Protein AF-A0AAV4KC16-F1 (afdb_monomer)

Secondary structure (DSSP, 8-state):
-PPP-----------GGG-PPPPPPPPS-S-HHHHHHHHHHHHTT---TTS--HHHHHHHHS-SS--

Solvent-accessible surface area (backbone atoms only — not comparable to full-atom values): 4753 Å² total; per-residue (Å²): 137,79,82,78,84,72,86,80,74,84,78,90,71,81,57,76,90,68,64,70,72,79,75,72,83,69,75,86,57,94,47,62,68,60,54,51,50,50,50,51,32,54,75,69,72,45,83,46,92,97,52,89,48,68,66,58,52,52,60,71,68,46,73,95,62,88,130

Sequence (67 aa):
MAPDPGKWERMAFIPKSRYVSDPAPADRTPFPVYSALVAQWTQAGRAVPGMPDREWERLMAAPVWPR

Foldseek 3Di:
DDDDPPDDDDDPCPDPVPPPDDPDPPDPPPCVPLVVVQVVCVVVLHDHPPDDRPVVVVVVPDDPDDD

Nearest PDB structures (foldseek):
  2out-assembly1_A  TM=2.150E-01  e=3.660E+00  Haemophilus influenzae

Organism: NCBI:txid67260

Radius of gyration: 30.01 Å; Cα contacts (8 Å, |Δi|>4): 11; chains: 1; bounding box: 47×17×98 Å

pLDDT: mean 77.34, std 12.42, range [40.03, 94.62]

Structure (mmCIF, N/CA/C/O backbone):
data_AF-A0AAV4KC16-F1
#
_entry.id   AF-A0AAV4KC16-F1
#
loop_
_atom_site.group_PDB
_atom_site.id
_atom_site.type_symbol
_atom_site.label_atom_id
_atom_site.label_alt_id
_atom_site.label_comp_id
_atom_site.label_asym_id
_atom_site.label_entity_id
_atom_site.label_seq_id
_atom_site.pdbx_PDB_ins_code
_atom_site.Cartn_x
_atom_site.Cartn_y
_atom_site.Cartn_z
_atom_site.occupancy
_atom_site.B_iso_or_equiv
_atom_site.auth_seq_id
_atom_site.auth_comp_id
_atom_site.auth_asym_id
_atom_site.auth_atom_id
_atom_site.pdbx_PDB_model_num
ATOM 1 N N . MET A 1 1 ? -2.372 0.708 -67.584 1.00 40.03 1 MET A N 1
ATOM 2 C CA . MET A 1 1 ? -1.035 0.084 -67.517 1.00 40.03 1 MET A CA 1
ATOM 3 C C . MET A 1 1 ? -0.382 0.552 -66.226 1.00 40.03 1 MET A C 1
ATOM 5 O O . MET A 1 1 ? -0.048 1.725 -66.141 1.00 40.03 1 MET A O 1
ATOM 9 N N . ALA A 1 2 ? -0.325 -0.294 -65.195 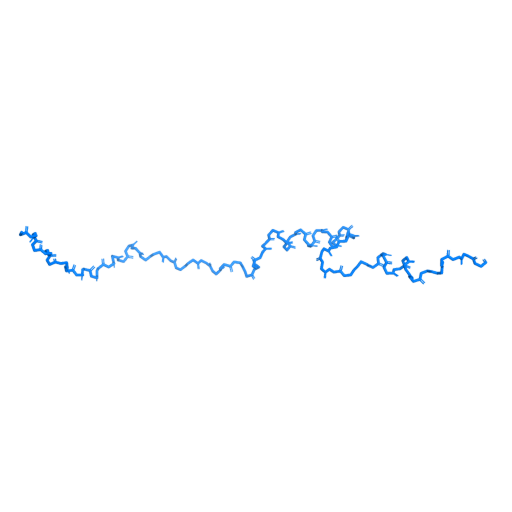1.00 51.00 2 ALA A N 1
ATOM 10 C CA . ALA A 1 2 ? 0.416 0.004 -63.965 1.00 51.00 2 ALA A CA 1
ATOM 11 C C . ALA A 1 2 ? 1.859 -0.515 -64.127 1.00 51.00 2 ALA A C 1
ATOM 13 O O . ALA A 1 2 ? 2.022 -1.563 -64.754 1.00 51.00 2 ALA A O 1
ATOM 14 N N . PRO A 1 3 ? 2.890 0.199 -63.642 1.00 58.72 3 PRO A N 1
ATOM 15 C CA . PRO A 1 3 ? 4.271 -0.251 -63.777 1.00 58.72 3 PRO A CA 1
ATOM 16 C C . PRO A 1 3 ? 4.517 -1.512 -62.941 1.00 58.72 3 PRO A C 1
ATOM 18 O O . PRO A 1 3 ? 4.000 -1.634 -61.829 1.00 58.72 3 PRO A O 1
ATOM 21 N N . ASP A 1 4 ? 5.300 -2.438 -63.500 1.00 64.94 4 ASP A N 1
ATOM 22 C CA . ASP A 1 4 ? 5.692 -3.696 -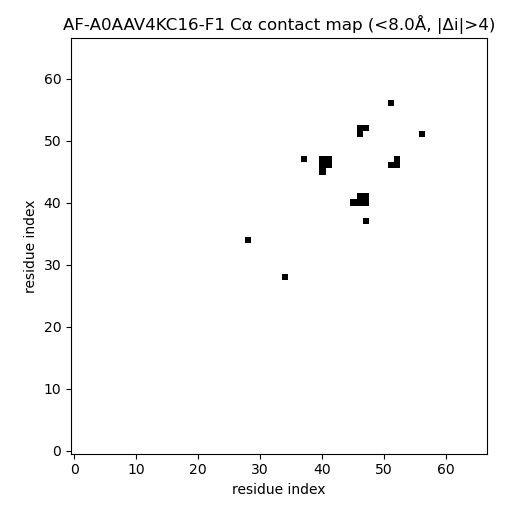62.861 1.00 64.94 4 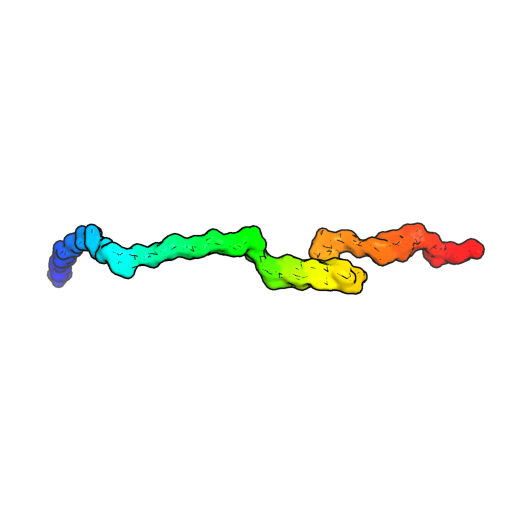ASP A CA 1
ATOM 23 C C . ASP A 1 4 ? 6.265 -3.448 -61.454 1.00 64.94 4 ASP A C 1
ATOM 25 O O . ASP A 1 4 ? 7.124 -2.570 -61.291 1.00 64.94 4 ASP A O 1
ATOM 29 N N . PRO A 1 5 ? 5.851 -4.212 -60.426 1.00 62.00 5 PRO A N 1
ATOM 30 C CA . PRO A 1 5 ? 6.476 -4.136 -59.118 1.00 62.00 5 PRO A CA 1
ATOM 31 C C . PRO A 1 5 ? 7.895 -4.699 -59.235 1.00 62.00 5 PRO A C 1
ATOM 33 O O . PRO A 1 5 ? 8.114 -5.910 -59.241 1.00 62.00 5 PRO A O 1
ATOM 36 N N . GLY A 1 6 ? 8.869 -3.799 -59.374 1.00 64.38 6 GLY A N 1
ATOM 37 C CA . GLY A 1 6 ? 10.284 -4.137 -59.439 1.00 64.38 6 GLY A CA 1
ATOM 38 C C . GLY A 1 6 ? 10.680 -5.110 -58.325 1.00 64.38 6 GLY A C 1
ATOM 39 O O . GLY A 1 6 ? 10.354 -4.907 -57.162 1.00 64.38 6 GLY A O 1
ATOM 40 N N . LYS A 1 7 ? 11.368 -6.180 -58.723 1.00 67.12 7 LYS A N 1
ATOM 41 C CA . LYS A 1 7 ? 12.097 -7.175 -57.922 1.00 67.12 7 LYS A CA 1
ATOM 42 C C . LYS A 1 7 ? 12.656 -6.621 -56.601 1.00 67.12 7 LYS A C 1
ATOM 44 O O . LYS A 1 7 ? 13.768 -6.106 -56.546 1.00 67.12 7 LYS A O 1
ATOM 49 N N . TRP A 1 8 ? 11.881 -6.766 -55.528 1.00 64.25 8 TRP A N 1
ATOM 50 C CA . TRP A 1 8 ? 12.343 -6.546 -54.160 1.00 64.25 8 TRP A CA 1
ATOM 51 C C . TRP A 1 8 ? 13.140 -7.771 -53.712 1.00 64.25 8 TRP A C 1
ATOM 53 O O . TRP A 1 8 ? 12.572 -8.779 -53.293 1.00 64.25 8 TRP A O 1
ATOM 63 N N . G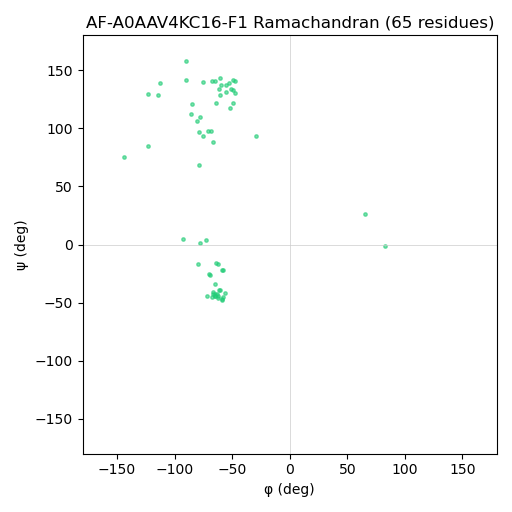LU A 1 9 ? 14.462 -7.700 -53.821 1.00 69.44 9 GLU A N 1
ATOM 64 C CA . GLU A 1 9 ? 15.351 -8.738 -53.307 1.00 69.44 9 GLU A CA 1
ATOM 65 C C . GLU A 1 9 ? 15.630 -8.488 -51.817 1.00 69.44 9 GLU A C 1
ATOM 67 O O . GLU A 1 9 ? 16.116 -7.428 -51.414 1.00 69.44 9 GLU A O 1
ATOM 72 N N . ARG A 1 10 ? 15.281 -9.457 -50.963 1.00 66.56 10 ARG A N 1
ATOM 73 C CA . ARG A 1 10 ? 15.555 -9.391 -49.521 1.00 66.56 10 ARG A CA 1
ATOM 74 C C . ARG A 1 10 ? 17.053 -9.567 -49.271 1.00 66.56 10 ARG A C 1
ATOM 76 O O . ARG A 1 10 ? 17.538 -10.686 -49.146 1.00 66.56 10 ARG A O 1
ATOM 83 N N . MET A 1 11 ? 17.774 -8.463 -49.106 1.00 61.62 11 MET A N 1
ATOM 84 C CA . MET A 1 11 ? 19.136 -8.494 -48.573 1.00 61.62 11 MET A CA 1
ATOM 85 C C . MET A 1 11 ? 19.103 -8.725 -47.056 1.00 61.62 11 MET A C 1
ATOM 87 O O . MET A 1 11 ? 19.007 -7.787 -46.267 1.00 61.62 11 MET A O 1
ATOM 91 N N . ALA A 1 12 ? 19.199 -9.983 -46.626 1.00 63.28 12 ALA A N 1
ATOM 92 C CA . ALA A 1 12 ? 19.436 -10.322 -45.225 1.00 63.28 12 ALA A CA 1
ATOM 93 C C . ALA A 1 12 ? 20.927 -10.148 -44.884 1.00 63.28 12 ALA A C 1
ATOM 95 O O . ALA A 1 12 ? 21.646 -11.115 -44.660 1.00 63.28 12 ALA A O 1
ATOM 96 N N . PHE A 1 13 ? 21.413 -8.905 -44.865 1.00 64.62 13 PHE A N 1
ATOM 97 C CA . PHE A 1 13 ? 22.742 -8.590 -44.343 1.00 64.62 13 PHE A CA 1
ATOM 98 C C . PHE A 1 13 ? 22.594 -7.550 -43.239 1.00 64.62 13 PHE A C 1
ATOM 100 O O . PHE A 1 13 ? 22.670 -6.349 -43.483 1.00 64.62 13 PHE A O 1
ATOM 107 N N . ILE A 1 14 ? 22.315 -8.007 -42.015 1.00 68.81 14 ILE A N 1
ATOM 108 C CA . ILE A 1 14 ? 22.440 -7.155 -40.830 1.00 68.81 14 ILE A CA 1
ATOM 109 C C . ILE A 1 14 ? 23.941 -7.103 -40.518 1.00 68.81 14 ILE A C 1
ATOM 111 O O . ILE A 1 14 ? 24.504 -8.128 -40.126 1.00 68.81 14 ILE A O 1
ATOM 115 N N . PRO A 1 15 ? 24.628 -5.963 -40.725 1.00 72.75 15 PRO 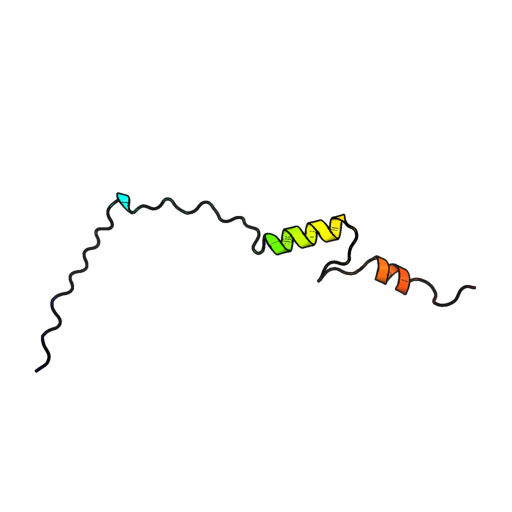A N 1
ATOM 116 C CA . PRO A 1 15 ? 26.051 -5.870 -40.432 1.00 72.75 15 PRO A CA 1
ATOM 117 C C . PRO A 1 15 ? 26.283 -6.136 -38.947 1.00 72.75 15 PRO A C 1
ATOM 119 O O . PRO A 1 15 ? 25.499 -5.674 -38.117 1.00 72.75 15 PRO A O 1
ATOM 122 N N . LYS A 1 16 ? 27.377 -6.819 -38.587 1.00 63.91 16 LYS A N 1
ATOM 123 C CA . LYS A 1 16 ? 27.671 -7.123 -37.175 1.00 63.91 16 LYS A CA 1
ATOM 124 C C . LYS A 1 16 ? 27.789 -5.875 -36.288 1.00 63.91 16 LYS A C 1
ATOM 126 O O . LYS A 1 16 ? 27.574 -5.965 -35.088 1.00 63.91 16 LYS A O 1
ATOM 131 N N . SER A 1 17 ? 28.065 -4.709 -36.871 1.00 66.19 17 SER A N 1
ATOM 132 C CA . SER A 1 17 ? 28.043 -3.416 -36.173 1.00 66.19 17 SER A CA 1
ATOM 133 C C . SER A 1 17 ? 26.657 -3.006 -35.657 1.00 66.19 17 SER A C 1
ATOM 135 O O . SER A 1 17 ? 26.568 -2.118 -34.819 1.00 66.19 17 SER A O 1
ATOM 137 N N . ARG A 1 18 ? 25.580 -3.641 -36.140 1.00 63.50 18 ARG A N 1
ATOM 138 C CA . ARG A 1 18 ? 24.206 -3.468 -35.648 1.00 63.50 18 ARG A CA 1
ATOM 139 C C . ARG A 1 18 ? 23.806 -4.479 -34.575 1.00 63.50 18 ARG A C 1
ATOM 141 O O . ARG A 1 18 ? 22.646 -4.462 -34.171 1.00 63.50 18 ARG A O 1
ATOM 148 N N . TYR A 1 19 ? 24.715 -5.338 -34.104 1.00 68.31 19 TYR A N 1
ATOM 149 C CA . TYR A 1 19 ? 24.480 -6.054 -32.851 1.00 68.31 19 TYR A CA 1
ATOM 150 C C . TYR A 1 19 ? 24.490 -5.028 -31.718 1.00 68.31 19 TYR A C 1
ATOM 152 O O . TYR A 1 19 ? 25.525 -4.713 -31.139 1.00 68.31 19 TYR A O 1
ATOM 160 N N . VAL A 1 20 ? 23.316 -4.464 -31.448 1.00 72.06 20 VAL A N 1
ATOM 161 C CA . VAL A 1 20 ? 23.029 -3.830 -30.170 1.00 72.06 20 VAL A CA 1
ATOM 162 C C . VAL A 1 20 ? 23.105 -4.957 -29.148 1.00 72.06 20 VAL A C 1
ATOM 164 O O . VAL A 1 20 ? 22.433 -5.975 -29.315 1.00 72.06 20 VAL A O 1
ATOM 167 N N . SER A 1 21 ? 23.981 -4.817 -28.155 1.00 71.19 21 SER A N 1
ATOM 168 C CA . SER A 1 21 ? 24.025 -5.733 -27.016 1.00 71.19 21 SER A CA 1
ATOM 169 C C . SER A 1 21 ? 22.617 -5.902 -26.456 1.00 71.19 21 SER A C 1
ATOM 171 O O . SER A 1 21 ? 21.874 -4.918 -26.401 1.00 71.19 21 SER A O 1
ATOM 173 N N . ASP A 1 22 ? 22.257 -7.118 -26.037 1.00 71.12 22 ASP A N 1
ATOM 174 C CA . ASP A 1 22 ? 20.971 -7.329 -25.373 1.00 71.12 22 ASP A CA 1
ATOM 175 C C . ASP A 1 22 ? 20.805 -6.289 -24.255 1.00 71.12 22 ASP A C 1
ATOM 177 O O . ASP A 1 22 ? 21.759 -6.047 -23.498 1.00 71.12 22 ASP A O 1
ATOM 181 N N . PRO A 1 23 ? 19.638 -5.621 -24.165 1.00 71.25 23 PRO A N 1
ATOM 182 C CA . PRO A 1 23 ? 19.397 -4.689 -23.081 1.00 71.25 23 PRO A CA 1
ATOM 183 C C . PRO A 1 23 ? 19.613 -5.430 -21.762 1.00 71.25 23 PRO A C 1
ATOM 185 O O . PRO A 1 23 ? 19.193 -6.581 -21.611 1.00 71.25 23 PRO A O 1
ATOM 188 N N . ALA A 1 24 ? 20.286 -4.770 -20.815 1.00 73.88 24 ALA A N 1
ATOM 189 C CA . ALA A 1 24 ? 20.423 -5.296 -19.463 1.00 73.88 24 ALA A CA 1
ATOM 190 C C . ALA A 1 24 ? 19.041 -5.757 -18.966 1.00 73.88 24 ALA A C 1
ATOM 192 O O . ALA A 1 24 ? 18.048 -5.091 -19.285 1.00 73.88 24 ALA A O 1
ATOM 193 N N . PRO A 1 25 ? 18.949 -6.885 -18.234 1.00 70.44 25 PRO A N 1
ATOM 194 C CA . PRO A 1 25 ? 17.669 -7.379 -17.752 1.00 70.44 25 PRO A CA 1
ATOM 195 C C . PRO A 1 25 ? 16.959 -6.238 -17.030 1.00 70.44 25 PRO A C 1
ATOM 197 O O . PRO A 1 25 ? 17.489 -5.694 -16.061 1.00 70.44 25 PRO A O 1
ATOM 200 N N . ALA A 1 26 ? 15.805 -5.841 -17.571 1.00 67.19 26 ALA A N 1
ATOM 201 C CA . ALA A 1 26 ? 15.018 -4.755 -17.018 1.00 67.19 26 ALA A CA 1
ATOM 202 C C . ALA A 1 26 ? 14.772 -5.031 -15.534 1.00 67.19 26 ALA A C 1
ATOM 204 O O . ALA A 1 26 ? 14.536 -6.182 -15.144 1.00 67.19 26 ALA A O 1
ATOM 205 N N . ASP A 1 27 ? 14.862 -3.978 -14.721 1.00 67.75 27 ASP A N 1
ATOM 206 C CA . ASP A 1 27 ? 14.553 -4.056 -13.302 1.00 67.75 27 ASP A CA 1
ATOM 207 C C . ASP A 1 27 ? 13.192 -4.753 -13.142 1.00 67.75 27 ASP A C 1
ATOM 209 O O . ASP A 1 27 ? 12.195 -4.364 -13.754 1.00 67.75 27 ASP A O 1
ATOM 213 N N . ARG A 1 28 ? 13.170 -5.868 -12.404 1.00 65.75 28 ARG A N 1
ATOM 214 C CA . ARG A 1 28 ? 12.018 -6.787 -12.341 1.00 65.75 28 ARG A CA 1
ATOM 215 C C . ARG A 1 28 ? 10.848 -6.209 -11.550 1.00 65.75 28 ARG A C 1
ATOM 217 O O . ARG A 1 28 ? 9.861 -6.909 -11.336 1.00 65.75 28 ARG A O 1
ATOM 224 N N . THR A 1 29 ? 10.951 -4.966 -11.094 1.00 66.75 29 THR A N 1
ATOM 225 C CA . THR A 1 29 ? 9.841 -4.237 -10.497 1.00 66.75 29 THR A CA 1
ATOM 226 C C . THR A 1 29 ? 8.967 -3.679 -11.623 1.00 66.75 29 THR A C 1
ATOM 228 O O . THR A 1 29 ? 9.351 -2.721 -12.288 1.00 66.75 29 THR A O 1
ATOM 231 N N . PRO A 1 30 ? 7.769 -4.245 -11.869 1.00 72.69 30 PRO A N 1
ATOM 232 C CA . PRO A 1 30 ? 6.925 -3.808 -12.981 1.00 72.69 30 PRO A CA 1
ATOM 233 C C . PRO A 1 30 ? 6.478 -2.340 -12.852 1.00 72.69 30 PRO A C 1
ATOM 235 O O . PRO A 1 30 ? 6.071 -1.742 -13.844 1.00 72.69 30 PRO A O 1
ATOM 238 N N . PHE A 1 31 ? 6.578 -1.746 -11.652 1.00 85.25 31 PHE A N 1
ATOM 239 C CA . PHE A 1 31 ? 6.173 -0.368 -11.364 1.00 85.25 31 PHE A CA 1
ATOM 240 C C . PHE A 1 31 ? 7.120 0.305 -10.346 1.00 85.25 31 PHE A C 1
ATOM 242 O O . PHE A 1 31 ? 6.738 0.473 -9.186 1.00 85.25 31 PHE A O 1
ATOM 249 N N . PRO A 1 32 ? 8.339 0.717 -10.743 1.00 85.19 32 PRO A N 1
ATOM 250 C CA . PRO A 1 32 ? 9.387 1.155 -9.811 1.00 85.19 32 PRO A CA 1
ATOM 251 C C . PRO A 1 32 ? 8.984 2.377 -8.970 1.00 85.19 32 PRO A C 1
ATOM 253 O O . PRO A 1 32 ? 9.241 2.430 -7.766 1.00 85.19 32 PRO A O 1
ATOM 256 N N . VAL A 1 33 ? 8.278 3.338 -9.578 1.00 89.25 33 VAL A N 1
ATOM 257 C CA . VAL A 1 33 ? 7.779 4.540 -8.884 1.00 89.25 33 VAL A CA 1
ATOM 258 C C . VAL A 1 33 ? 6.697 4.181 -7.868 1.00 89.25 33 VAL A C 1
ATOM 260 O O . VAL A 1 33 ? 6.734 4.643 -6.729 1.00 89.25 33 VAL A O 1
ATOM 263 N N . TYR A 1 34 ? 5.748 3.329 -8.259 1.00 87.50 34 TYR A N 1
ATOM 264 C CA . TYR A 1 34 ? 4.670 2.905 -7.371 1.00 87.50 34 TYR A CA 1
ATOM 265 C C . TYR A 1 34 ? 5.216 2.105 -6.184 1.00 87.50 34 TYR A C 1
ATOM 267 O O . TYR A 1 34 ? 4.861 2.393 -5.043 1.00 87.50 34 TYR A O 1
ATOM 275 N N . SER A 1 35 ? 6.141 1.169 -6.421 1.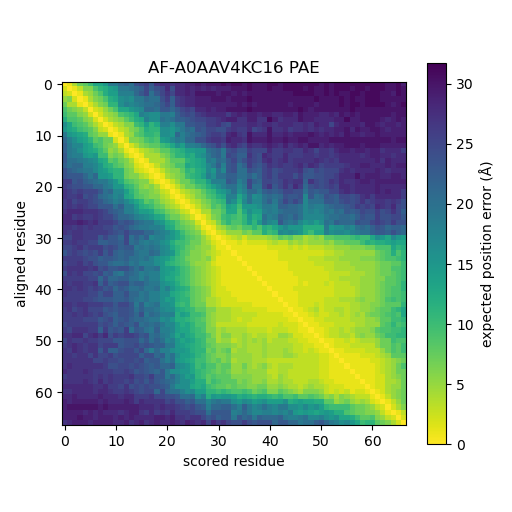00 89.25 35 SER A N 1
ATOM 276 C CA . SER A 1 35 ? 6.772 0.401 -5.343 1.00 89.25 35 SER A CA 1
ATOM 277 C C . SER A 1 35 ? 7.556 1.284 -4.372 1.00 89.25 35 SER A C 1
ATOM 279 O O . SER A 1 35 ? 7.483 1.066 -3.164 1.00 89.25 35 SER A O 1
ATOM 281 N N . ALA A 1 36 ? 8.260 2.305 -4.872 1.00 92.00 36 ALA A N 1
ATOM 282 C CA . ALA A 1 36 ? 8.985 3.245 -4.021 1.00 92.00 36 ALA A CA 1
ATOM 283 C C . ALA A 1 36 ? 8.031 4.069 -3.139 1.00 92.00 36 ALA A C 1
ATOM 285 O O . ALA A 1 36 ? 8.280 4.230 -1.943 1.00 92.00 36 ALA A O 1
ATOM 286 N N . LEU A 1 37 ? 6.912 4.536 -3.701 1.00 93.31 37 LEU A N 1
ATOM 287 C CA . LEU A 1 37 ? 5.906 5.299 -2.961 1.00 93.31 37 LEU A CA 1
ATOM 288 C C . LEU A 1 37 ? 5.232 4.450 -1.875 1.00 93.31 37 LEU A C 1
ATOM 290 O O . LEU A 1 37 ? 5.104 4.890 -0.734 1.00 93.31 37 LEU A O 1
ATOM 294 N N . VAL A 1 38 ? 4.864 3.209 -2.212 1.00 92.00 38 VAL A N 1
ATOM 295 C CA . VAL A 1 38 ? 4.306 2.239 -1.260 1.00 92.00 38 VAL A CA 1
ATOM 296 C C . VAL A 1 38 ? 5.273 1.990 -0.102 1.00 92.00 38 VAL A C 1
ATOM 298 O O . VAL A 1 38 ? 4.857 2.016 1.059 1.00 92.00 38 VAL A O 1
ATOM 301 N N . ALA A 1 39 ? 6.564 1.801 -0.389 1.00 91.75 39 ALA A N 1
ATOM 302 C CA . ALA A 1 39 ? 7.582 1.618 0.642 1.00 91.75 39 ALA A CA 1
ATOM 303 C C . ALA A 1 39 ? 7.700 2.852 1.553 1.00 91.75 39 ALA A C 1
ATOM 305 O O . ALA A 1 39 ? 7.685 2.716 2.778 1.00 91.75 39 ALA A O 1
ATOM 306 N N . GLN A 1 40 ? 7.740 4.056 0.972 1.00 94.62 40 GLN A N 1
ATOM 307 C CA . GLN A 1 40 ? 7.835 5.306 1.727 1.00 94.62 40 GLN A CA 1
ATOM 308 C C . GLN A 1 40 ? 6.621 5.525 2.642 1.00 94.62 40 GLN A C 1
ATOM 310 O O . GLN A 1 40 ? 6.781 5.886 3.807 1.00 94.62 40 GLN A O 1
ATOM 315 N N . TRP A 1 41 ? 5.407 5.290 2.142 1.00 93.69 41 TRP A N 1
ATOM 316 C CA . TRP A 1 41 ? 4.185 5.429 2.936 1.00 93.69 41 TRP A CA 1
ATOM 317 C C . TRP A 1 41 ? 4.099 4.397 4.053 1.00 93.69 41 TRP A C 1
ATOM 319 O O . TRP A 1 41 ? 3.769 4.763 5.181 1.00 93.69 41 TRP A O 1
ATOM 329 N N . THR A 1 42 ? 4.481 3.149 3.773 1.00 91.69 42 THR A N 1
ATOM 330 C CA . THR A 1 42 ? 4.552 2.091 4.790 1.00 91.69 42 THR A CA 1
ATOM 331 C C . THR A 1 42 ? 5.515 2.481 5.911 1.00 91.69 42 THR A C 1
ATOM 333 O O . THR A 1 42 ? 5.163 2.400 7.086 1.00 91.69 42 THR A O 1
ATOM 336 N N . GLN A 1 43 ? 6.712 2.964 5.563 1.00 93.12 43 GLN A N 1
ATOM 337 C CA . GLN A 1 43 ? 7.713 3.394 6.540 1.00 93.12 43 GLN A CA 1
ATOM 338 C C . GLN A 1 43 ? 7.257 4.615 7.351 1.00 93.12 43 GLN A C 1
ATOM 340 O O . GLN A 1 43 ? 7.558 4.719 8.537 1.00 93.12 43 GLN A O 1
ATOM 345 N N . ALA A 1 44 ? 6.503 5.520 6.729 1.00 93.00 44 ALA A N 1
ATOM 346 C CA . ALA A 1 44 ? 5.919 6.682 7.389 1.00 93.00 44 ALA A CA 1
ATOM 347 C C . ALA A 1 44 ? 4.656 6.358 8.215 1.00 93.00 44 ALA A C 1
ATOM 349 O O . ALA A 1 44 ? 4.053 7.279 8.766 1.00 93.00 44 ALA A O 1
ATOM 350 N N . GLY A 1 45 ? 4.228 5.090 8.278 1.00 89.81 45 GLY A N 1
ATOM 351 C CA . GLY A 1 45 ? 3.014 4.676 8.986 1.00 89.81 45 GLY A CA 1
ATOM 352 C C . GLY A 1 45 ? 1.727 5.237 8.377 1.00 89.81 45 GLY A C 1
ATOM 353 O O . GLY A 1 45 ? 0.752 5.445 9.092 1.00 89.81 45 GLY A O 1
ATOM 354 N N . ARG A 1 46 ? 1.726 5.542 7.075 1.00 88.81 46 ARG A N 1
ATOM 355 C CA . ARG A 1 46 ? 0.557 6.051 6.348 1.00 88.81 46 ARG A CA 1
ATOM 356 C C . ARG A 1 46 ? -0.264 4.903 5.763 1.00 88.81 46 ARG A C 1
ATOM 358 O O . ARG A 1 46 ? 0.256 3.816 5.521 1.00 88.81 46 ARG A O 1
ATOM 365 N N . ALA A 1 47 ? -1.537 5.177 5.487 1.00 91.00 47 ALA A N 1
ATOM 366 C CA . ALA A 1 47 ? -2.400 4.261 4.753 1.00 91.00 47 ALA A CA 1
ATOM 367 C C . ALA A 1 47 ? -1.851 4.016 3.336 1.00 91.00 47 ALA A C 1
ATOM 369 O O . ALA A 1 47 ? -1.472 4.955 2.631 1.00 91.00 47 ALA A O 1
ATOM 370 N N . VAL A 1 48 ? -1.822 2.750 2.920 1.00 92.12 48 VAL A N 1
ATOM 371 C CA . VAL A 1 48 ? -1.328 2.323 1.606 1.00 92.12 48 VAL A CA 1
ATOM 372 C C . VAL A 1 48 ? -2.495 1.755 0.796 1.00 92.12 48 VAL A C 1
ATOM 374 O O . VAL A 1 48 ? -3.188 0.862 1.285 1.00 92.12 48 VAL A O 1
ATOM 377 N N . PRO A 1 49 ? -2.718 2.212 -0.450 1.00 86.19 49 PRO A N 1
ATOM 378 C CA . PRO A 1 49 ? -3.766 1.668 -1.305 1.00 86.19 49 PRO A CA 1
ATOM 379 C C . PRO A 1 49 ? -3.633 0.152 -1.488 1.00 86.19 49 PRO A C 1
ATOM 381 O O . PRO A 1 49 ? -2.559 -0.345 -1.817 1.00 86.19 49 PRO A O 1
ATOM 384 N N . GLY A 1 50 ? -4.736 -0.574 -1.301 1.00 86.81 50 GLY A N 1
ATOM 385 C CA . GLY A 1 50 ? -4.771 -2.035 -1.419 1.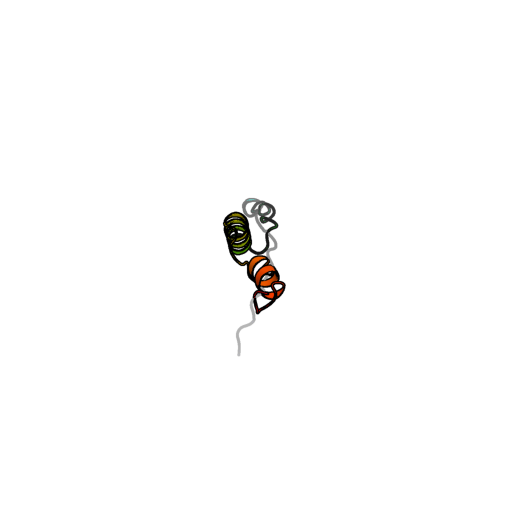00 86.81 50 GLY A CA 1
ATOM 386 C C . GLY A 1 50 ? -4.305 -2.794 -0.172 1.00 86.81 50 GLY A C 1
ATOM 387 O O . GLY A 1 50 ? -4.372 -4.021 -0.171 1.00 86.81 50 GLY A O 1
ATOM 388 N N . MET A 1 51 ? -3.882 -2.099 0.891 1.00 88.38 51 MET A N 1
ATOM 389 C CA . MET A 1 51 ? -3.544 -2.704 2.179 1.00 88.38 51 MET A CA 1
ATOM 390 C C . MET A 1 51 ? -4.550 -2.272 3.261 1.00 88.38 51 MET A C 1
ATOM 392 O O . MET A 1 51 ? -4.929 -1.100 3.292 1.00 88.38 51 MET A O 1
ATOM 396 N N . PRO A 1 52 ? -4.989 -3.181 4.155 1.00 86.38 52 PRO A N 1
ATOM 397 C CA . PRO A 1 52 ? -5.844 -2.816 5.282 1.00 86.38 52 PRO A CA 1
ATOM 398 C C . PRO A 1 52 ? -5.174 -1.789 6.202 1.00 86.38 52 PRO A C 1
ATOM 400 O O . PRO A 1 52 ? -3.987 -1.902 6.526 1.00 86.38 52 PRO A O 1
ATOM 403 N N . ASP A 1 53 ? -5.945 -0.794 6.636 1.00 88.75 53 ASP A N 1
ATOM 404 C CA . ASP A 1 53 ? -5.484 0.234 7.564 1.00 88.75 53 ASP A CA 1
ATOM 405 C C . ASP A 1 53 ? -5.636 -0.250 9.016 1.00 88.75 53 ASP A C 1
ATOM 407 O O . ASP A 1 53 ? -6.741 -0.396 9.540 1.00 88.75 53 ASP A O 1
ATOM 411 N N . ARG A 1 54 ? -4.502 -0.474 9.687 1.00 84.69 54 ARG A N 1
ATOM 412 C CA . ARG A 1 54 ? -4.461 -0.959 11.076 1.00 84.69 54 ARG A CA 1
ATOM 413 C C . ARG A 1 54 ? -4.924 0.070 12.105 1.00 84.69 54 ARG A C 1
ATOM 415 O O . ARG A 1 54 ? -5.258 -0.297 13.230 1.00 84.69 54 ARG A O 1
ATOM 422 N N . GLU A 1 55 ? -4.828 1.362 11.813 1.00 86.12 55 GLU A N 1
ATOM 423 C CA . GLU A 1 55 ? -5.369 2.400 12.693 1.00 86.12 55 GLU A CA 1
ATOM 424 C C . GLU A 1 55 ? -6.890 2.392 12.620 1.00 86.12 55 GLU A C 1
ATOM 426 O O . GLU A 1 55 ? -7.552 2.342 13.657 1.00 86.12 55 GLU A O 1
ATOM 431 N N . TRP A 1 56 ? -7.428 2.299 11.406 1.00 85.38 56 TRP A N 1
ATOM 432 C CA . TRP A 1 56 ? -8.858 2.134 11.194 1.00 85.38 56 TRP A CA 1
ATOM 433 C C . TRP A 1 56 ? -9.403 0.872 11.872 1.00 85.38 56 TRP A C 1
ATOM 435 O O . TRP A 1 56 ? -10.381 0.947 12.612 1.00 85.38 56 TRP A O 1
ATOM 445 N N . GLU A 1 57 ? -8.742 -0.276 11.699 1.00 88.94 57 GLU A N 1
ATOM 446 C CA . GLU A 1 57 ? -9.127 -1.525 12.372 1.00 88.94 57 GLU A CA 1
ATOM 447 C C . GLU A 1 57 ? -9.160 -1.373 13.899 1.00 88.94 57 GLU A C 1
ATOM 449 O O . GLU A 1 57 ? -10.096 -1.838 14.548 1.00 88.94 57 GLU A O 1
ATOM 454 N N . ARG A 1 58 ? -8.173 -0.680 14.482 1.00 87.69 58 ARG A N 1
ATOM 455 C CA . ARG A 1 58 ? -8.124 -0.427 15.930 1.00 87.69 58 ARG A CA 1
ATOM 456 C C . ARG A 1 58 ? -9.256 0.481 16.401 1.00 87.69 58 ARG A C 1
ATOM 458 O O . ARG A 1 58 ? -9.846 0.196 17.440 1.00 87.69 58 ARG A O 1
ATOM 465 N N . LEU A 1 59 ? -9.568 1.541 15.655 1.00 86.88 59 LEU A N 1
ATOM 466 C CA . LEU A 1 59 ? -10.687 2.433 15.969 1.00 86.88 59 LEU A CA 1
ATOM 467 C C . LEU A 1 59 ? -12.025 1.694 15.896 1.00 86.88 59 LEU A C 1
ATOM 469 O O . LEU A 1 59 ? -12.851 1.834 16.791 1.00 86.88 59 LEU A O 1
ATOM 473 N N . MET A 1 60 ? -12.207 0.859 14.873 1.00 88.06 60 MET A N 1
ATOM 474 C CA . MET A 1 60 ? -13.419 0.057 14.700 1.00 88.06 60 MET A CA 1
ATOM 475 C C . MET A 1 60 ? -13.561 -1.055 15.749 1.00 88.06 60 MET A C 1
ATOM 477 O O . MET A 1 60 ? -14.679 -1.470 16.046 1.00 88.06 60 MET A O 1
ATOM 481 N N . ALA A 1 61 ? -12.452 -1.540 16.315 1.00 87.88 61 ALA A N 1
ATOM 482 C CA . ALA A 1 61 ? -12.457 -2.535 17.387 1.00 87.88 61 ALA A CA 1
ATOM 483 C C . ALA A 1 61 ? -12.745 -1.939 18.778 1.00 87.88 61 ALA A C 1
ATOM 485 O O . ALA A 1 61 ? -13.063 -2.685 19.709 1.00 87.88 61 ALA A O 1
ATOM 486 N N . ALA A 1 62 ? -12.626 -0.619 18.948 1.00 84.38 62 ALA A N 1
ATOM 487 C CA . ALA A 1 62 ? -12.928 0.035 20.212 1.00 84.38 62 ALA A CA 1
ATOM 488 C C . ALA A 1 62 ? -14.454 0.123 20.430 1.00 84.38 62 ALA A C 1
ATOM 490 O O . ALA A 1 62 ? -15.200 0.418 19.493 1.00 84.38 62 ALA A O 1
ATOM 491 N N . PRO A 1 63 ? -14.954 -0.100 21.660 1.00 79.62 63 PRO A N 1
ATOM 492 C CA . PRO A 1 63 ? -16.353 0.158 21.960 1.00 79.62 63 PRO A CA 1
ATOM 493 C C . PRO A 1 63 ? -16.663 1.644 21.736 1.00 79.62 63 PRO A C 1
ATOM 495 O O . PRO A 1 63 ? -15.986 2.509 22.286 1.00 79.62 63 PRO A O 1
ATOM 498 N N . VAL A 1 64 ? -17.715 1.930 20.963 1.00 73.62 64 VAL A N 1
ATOM 499 C CA . VAL A 1 64 ? -18.169 3.298 20.626 1.00 73.62 64 VAL A CA 1
ATOM 500 C C . V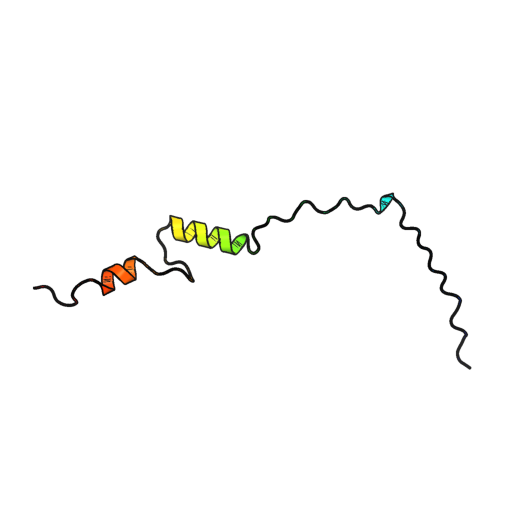AL A 1 64 ? -18.499 4.136 21.869 1.00 73.62 64 VAL A C 1
ATOM 502 O O . 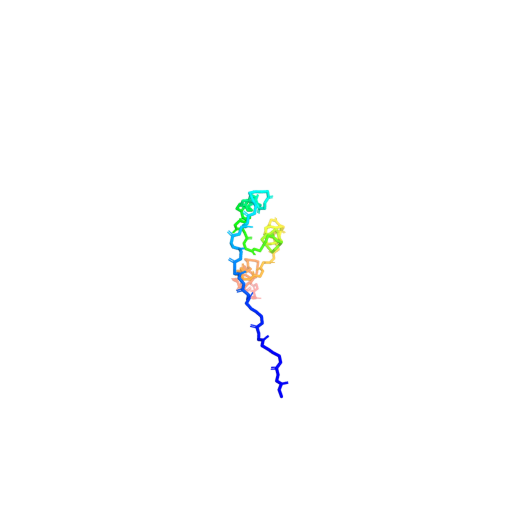VAL A 1 64 ? -18.465 5.362 21.809 1.00 73.62 64 VAL A O 1
ATOM 505 N N . TRP A 1 65 ? -18.782 3.491 23.004 1.00 74.56 65 TRP A N 1
ATOM 506 C CA . TRP A 1 65 ? -19.137 4.162 24.249 1.00 74.56 65 TRP A CA 1
ATOM 507 C C . TRP A 1 65 ? -18.197 3.762 25.392 1.00 74.56 65 TRP A C 1
ATOM 509 O O . TRP A 1 65 ? -18.015 2.561 25.625 1.00 74.56 65 TRP A O 1
ATOM 519 N N . PRO A 1 66 ? -17.622 4.734 26.126 1.00 67.75 66 PRO A N 1
ATOM 520 C CA . PRO A 1 66 ? -16.923 4.446 27.370 1.00 67.75 66 PRO A CA 1
ATOM 521 C C . PRO A 1 66 ? -17.920 3.903 28.405 1.00 67.75 66 PRO A C 1
ATOM 523 O O . PRO A 1 66 ? -19.065 4.353 28.465 1.00 67.75 66 PRO A O 1
ATOM 526 N N . ARG A 1 67 ? -17.487 2.904 29.180 1.00 64.62 67 ARG A N 1
ATOM 527 C CA . ARG A 1 67 ? -18.205 2.435 30.373 1.00 64.62 67 ARG A CA 1
ATOM 528 C C . ARG A 1 67 ? -17.936 3.345 31.559 1.00 64.62 67 ARG A C 1
ATOM 530 O O . ARG A 1 67 ? -16.788 3.833 31.652 1.00 64.62 67 ARG A O 1
#

Mean predicted aligned error: 15.84 Å